Protein AF-A0A9D4G1C9-F1 (afdb_monomer_lite)

Organism: Dreissena polymorpha (NCBI:txid45954)

pLDDT: mean 77.85, std 17.64, range [32.09, 93.38]

Sequence (140 aa):
MSDLALCDTVRRCGVGEVCVVERTYAKYRSGCANSSICTTYPSSRHCAECCNNDYCNGRGCGDEGLVARNERGPLCYDCNHVRTIQQCTSIRPCNQHETCSIEEFEWLNLTHFKIGCVDTPCSAIGNGSSAIFATLQIVL

Secondary structure (DSSP, 8-state):
-----------PPPTTEEEEEEE-SS-EEEEEEEGGG---EE-SS-EEEEE-STTTTSSSTT---SPPTTTS--EEE-EEEESSGGG---EEEPPTTEEEEEEEEEETTEEEEEEEEEEPP-S-------------EE--

Structure (mmCIF, N/CA/C/O backbone):
data_AF-A0A9D4G1C9-F1
#
_entry.id   AF-A0A9D4G1C9-F1
#
loop_
_atom_site.group_PDB
_atom_site.id
_atom_site.type_symbol
_atom_site.label_atom_id
_atom_site.label_alt_id
_atom_site.label_comp_id
_atom_site.label_asym_id
_atom_site.label_enti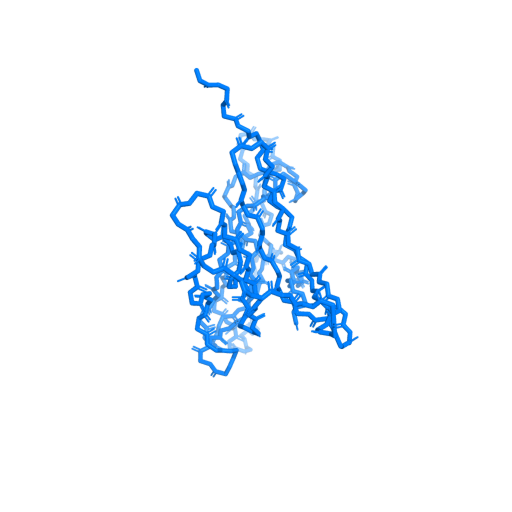ty_id
_atom_site.label_seq_id
_atom_site.pdbx_PDB_ins_code
_atom_site.Cartn_x
_atom_site.Cartn_y
_atom_site.Cartn_z
_atom_site.occupancy
_atom_site.B_iso_or_equiv
_atom_site.auth_seq_id
_atom_site.auth_comp_id
_atom_site.auth_asym_id
_atom_site.auth_atom_id
_atom_site.pdbx_PDB_model_num
ATOM 1 N N . MET A 1 1 ? -13.331 16.186 -17.120 1.00 32.09 1 MET A N 1
ATOM 2 C CA . MET A 1 1 ? -12.146 15.307 -17.142 1.00 32.09 1 MET A CA 1
ATOM 3 C C . MET A 1 1 ? -12.518 14.115 -16.294 1.00 32.09 1 MET A C 1
ATOM 5 O O . MET A 1 1 ? -12.785 14.295 -15.120 1.00 32.09 1 MET A O 1
ATOM 9 N N . SER A 1 2 ? -12.741 12.966 -16.920 1.00 34.97 2 SER A N 1
ATOM 10 C CA . SER A 1 2 ? -13.108 11.734 -16.227 1.00 34.97 2 SER A CA 1
ATOM 11 C C . SER A 1 2 ? -11.880 11.228 -15.482 1.00 34.97 2 SER A C 1
ATOM 13 O O . SER A 1 2 ? -10.950 10.737 -16.123 1.00 34.97 2 SER A O 1
ATOM 15 N N . ASP A 1 3 ? -11.865 11.409 -14.162 1.00 40.88 3 ASP A N 1
ATOM 16 C CA . ASP A 1 3 ? -10.922 10.737 -13.275 1.00 40.88 3 ASP A CA 1
ATOM 17 C C . ASP A 1 3 ? -11.017 9.239 -13.560 1.00 40.88 3 ASP A C 1
ATOM 19 O O . ASP A 1 3 ? -12.061 8.615 -13.355 1.00 40.88 3 ASP A O 1
ATOM 23 N N . LEU A 1 4 ? -9.948 8.670 -14.124 1.00 44.56 4 LEU A N 1
ATOM 24 C CA . LEU A 1 4 ? -9.805 7.224 -14.173 1.00 44.56 4 LEU A CA 1
ATOM 25 C C . LEU A 1 4 ? -9.857 6.764 -12.717 1.00 44.56 4 LEU A C 1
ATOM 27 O O . LEU A 1 4 ? -8.952 7.079 -11.948 1.00 44.56 4 LEU A O 1
ATOM 31 N N . ALA A 1 5 ? -10.917 6.051 -12.341 1.00 43.53 5 ALA A N 1
ATOM 32 C CA . ALA A 1 5 ? -10.961 5.347 -11.073 1.00 43.53 5 ALA A CA 1
ATOM 33 C C . ALA A 1 5 ? -9.796 4.348 -11.073 1.00 43.53 5 ALA A C 1
ATOM 35 O O . ALA A 1 5 ? -9.843 3.322 -11.755 1.00 43.53 5 ALA A O 1
ATOM 36 N N . LEU A 1 6 ? -8.710 4.701 -10.388 1.00 52.25 6 LEU A N 1
ATOM 37 C CA . LEU A 1 6 ? -7.579 3.816 -10.177 1.00 52.25 6 LEU A CA 1
ATOM 38 C C . LEU A 1 6 ? -8.056 2.712 -9.233 1.00 52.25 6 LEU A C 1
ATOM 40 O O . LEU A 1 6 ? -8.573 2.970 -8.147 1.00 52.25 6 LEU A O 1
ATOM 44 N N . CYS A 1 7 ? -7.967 1.465 -9.686 1.00 53.44 7 CYS A N 1
ATOM 45 C CA . CYS A 1 7 ? -8.199 0.323 -8.817 1.00 53.44 7 CYS A CA 1
ATOM 46 C C . CYS A 1 7 ? -6.988 0.186 -7.887 1.00 53.44 7 CYS A C 1
ATOM 48 O O . CYS A 1 7 ? -6.026 -0.507 -8.217 1.00 53.44 7 CYS A O 1
ATOM 50 N N . ASP A 1 8 ? -7.036 0.858 -6.739 1.00 63.12 8 ASP A N 1
ATOM 51 C CA . ASP A 1 8 ? -5.962 0.852 -5.745 1.00 63.12 8 ASP A CA 1
ATOM 52 C C . ASP A 1 8 ? -6.028 -0.426 -4.901 1.00 63.12 8 ASP A C 1
ATOM 54 O O . ASP A 1 8 ? -6.449 -0.442 -3.745 1.00 63.12 8 ASP A O 1
ATOM 58 N N . THR A 1 9 ? -5.656 -1.553 -5.508 1.00 70.12 9 THR A N 1
ATOM 59 C CA . THR A 1 9 ? -5.474 -2.809 -4.777 1.00 70.12 9 THR A CA 1
ATOM 60 C C . THR A 1 9 ? -4.006 -2.996 -4.439 1.00 70.12 9 THR A C 1
ATOM 62 O O . THR A 1 9 ? -3.166 -3.120 -5.332 1.00 70.12 9 THR A O 1
ATOM 65 N N . VAL A 1 10 ? -3.703 -3.083 -3.148 1.00 76.19 10 VAL A N 1
ATOM 66 C CA . VAL A 1 10 ? -2.367 -3.425 -2.658 1.00 76.19 10 VAL A CA 1
ATOM 67 C C . VAL A 1 10 ? -2.281 -4.939 -2.544 1.00 76.19 10 VAL A C 1
ATOM 69 O O . VAL A 1 10 ? -3.109 -5.574 -1.891 1.00 76.19 10 VAL A O 1
ATOM 72 N N . ARG A 1 11 ? -1.274 -5.535 -3.180 1.00 82.44 11 ARG A N 1
ATOM 73 C CA . ARG A 1 11 ? -1.002 -6.971 -3.080 1.00 82.44 11 ARG A CA 1
ATOM 74 C C . ARG A 1 11 ? 0.488 -7.232 -2.978 1.00 82.44 11 ARG A C 1
ATOM 76 O O . ARG A 1 11 ? 1.296 -6.440 -3.454 1.00 82.44 11 ARG A O 1
ATOM 83 N N . ARG A 1 12 ? 0.833 -8.398 -2.440 1.00 82.25 12 ARG A N 1
ATOM 84 C CA . ARG A 1 12 ? 2.197 -8.918 -2.484 1.00 82.25 12 ARG A CA 1
ATOM 85 C C . ARG A 1 12 ? 2.530 -9.417 -3.892 1.00 82.25 12 ARG A C 1
ATOM 87 O O . ARG A 1 12 ? 1.702 -10.064 -4.543 1.00 82.25 12 ARG A O 1
ATOM 94 N N . CYS A 1 13 ? 3.744 -9.131 -4.342 1.00 87.62 13 CYS A N 1
ATOM 95 C CA . CYS A 1 13 ? 4.303 -9.734 -5.544 1.00 87.62 13 CYS A CA 1
ATOM 96 C C . CYS A 1 13 ? 4.760 -11.169 -5.251 1.00 87.62 13 CYS A C 1
ATOM 98 O O . CYS A 1 13 ? 5.243 -11.469 -4.158 1.00 87.62 13 CYS A O 1
ATOM 100 N N . GLY A 1 14 ? 4.545 -12.076 -6.204 1.00 88.25 14 GLY A N 1
ATOM 101 C CA . GLY A 1 14 ? 4.984 -13.464 -6.091 1.00 88.25 14 GLY A CA 1
ATOM 102 C C . GLY A 1 14 ? 6.508 -13.606 -6.116 1.00 88.25 14 GLY A C 1
ATOM 103 O O . GLY A 1 14 ? 7.245 -12.663 -6.399 1.00 88.25 14 GLY A O 1
ATOM 104 N N . VAL A 1 15 ? 7.000 -14.818 -5.853 1.00 88.50 15 VAL A N 1
ATOM 105 C CA . VAL A 1 15 ? 8.435 -15.120 -5.972 1.00 88.50 15 VAL A CA 1
ATOM 106 C C . VAL A 1 15 ? 8.895 -14.869 -7.411 1.00 88.50 15 VAL A C 1
ATOM 108 O O . VAL A 1 15 ? 8.311 -15.399 -8.354 1.00 88.50 15 VAL A O 1
ATOM 111 N N . GLY A 1 16 ? 9.946 -14.062 -7.577 1.00 88.12 16 GLY A N 1
ATOM 112 C CA . GLY A 1 16 ? 10.458 -13.660 -8.892 1.00 88.12 16 GLY A CA 1
ATOM 113 C C . GLY A 1 16 ? 9.646 -12.557 -9.585 1.00 88.12 16 GLY A C 1
ATOM 114 O O . GLY A 1 16 ? 9.974 -12.184 -10.713 1.00 88.12 16 GLY A O 1
ATOM 115 N N . GLU A 1 17 ? 8.606 -12.024 -8.939 1.00 92.56 17 GLU A N 1
ATOM 116 C CA . GLU A 1 17 ? 7.898 -10.829 -9.394 1.00 92.56 17 GLU A CA 1
ATOM 117 C C . GLU A 1 17 ? 8.441 -9.558 -8.728 1.00 92.56 17 GLU A C 1
ATOM 119 O O . GLU A 1 17 ? 8.935 -9.583 -7.604 1.00 92.56 17 GLU A O 1
ATOM 124 N N . VAL A 1 18 ? 8.295 -8.436 -9.430 1.00 91.50 18 VAL A N 1
ATOM 125 C CA . VAL A 1 18 ? 8.643 -7.084 -8.976 1.00 91.50 18 VAL A CA 1
ATOM 126 C C . VAL A 1 18 ? 7.464 -6.141 -9.188 1.00 91.50 18 VAL A C 1
ATOM 128 O O . VAL A 1 18 ? 6.583 -6.420 -10.012 1.00 91.50 18 VAL A O 1
ATOM 131 N N . CYS A 1 19 ? 7.447 -5.023 -8.462 1.00 91.06 19 CYS A N 1
ATOM 132 C CA . CYS A 1 19 ? 6.480 -3.957 -8.686 1.00 91.06 19 CYS A CA 1
ATOM 133 C C . CYS A 1 19 ? 6.700 -3.376 -10.083 1.00 91.06 19 CYS A C 1
ATOM 135 O O . CYS A 1 19 ? 7.836 -3.106 -10.468 1.00 91.06 19 CYS A O 1
ATOM 137 N N . VAL A 1 20 ? 5.618 -3.178 -10.834 1.00 91.44 20 VAL A N 1
ATOM 138 C CA . VAL A 1 20 ? 5.655 -2.567 -12.165 1.00 91.44 20 VAL A CA 1
ATOM 139 C C . VAL A 1 20 ? 4.693 -1.402 -12.254 1.00 91.44 20 VAL A C 1
ATOM 141 O O . VAL A 1 20 ? 3.608 -1.438 -11.663 1.00 91.44 20 VAL A O 1
ATOM 144 N N . VAL A 1 21 ? 5.076 -0.401 -13.034 1.00 89.69 21 VAL A N 1
ATOM 145 C CA . VAL A 1 21 ? 4.206 0.690 -13.453 1.00 89.69 21 VAL A CA 1
ATOM 146 C C . VAL A 1 21 ? 4.425 0.991 -14.928 1.00 89.69 21 VAL A C 1
ATOM 148 O O . VAL A 1 21 ? 5.551 1.064 -15.404 1.00 89.69 21 VAL A O 1
ATOM 151 N N . GLU A 1 22 ? 3.331 1.144 -15.662 1.00 88.38 22 GLU A N 1
ATOM 152 C CA . GLU A 1 22 ? 3.308 1.527 -17.066 1.00 88.38 22 GLU A CA 1
ATOM 153 C C . GLU A 1 22 ? 2.238 2.604 -17.247 1.00 88.38 22 GLU A C 1
ATOM 155 O O . GLU A 1 22 ? 1.048 2.370 -17.024 1.00 88.38 22 GLU A O 1
ATOM 160 N N . ARG A 1 23 ? 2.653 3.795 -17.669 1.00 84.38 23 ARG A N 1
ATOM 161 C CA . ARG A 1 23 ? 1.766 4.909 -17.987 1.00 84.38 23 ARG A CA 1
ATOM 162 C C . ARG A 1 23 ? 1.997 5.355 -19.418 1.00 84.38 23 ARG A C 1
ATOM 164 O O . ARG A 1 23 ? 3.113 5.661 -19.823 1.00 84.38 23 ARG A O 1
ATOM 171 N N . THR A 1 24 ? 0.910 5.460 -20.160 1.00 82.50 24 THR A N 1
ATOM 172 C CA . THR A 1 24 ? 0.829 6.082 -21.482 1.00 82.50 24 THR A CA 1
ATOM 173 C C . THR A 1 24 ? -0.357 7.049 -21.491 1.00 82.50 24 THR A C 1
ATOM 175 O O . THR A 1 24 ? -1.109 7.128 -20.519 1.00 82.50 24 THR A O 1
ATOM 178 N N . TYR A 1 25 ? -0.585 7.754 -22.598 1.00 78.25 25 TYR A N 1
ATOM 179 C CA . TYR A 1 25 ? -1.761 8.619 -22.746 1.00 78.25 25 TYR A CA 1
ATOM 180 C C . TYR A 1 25 ? -3.111 7.906 -22.644 1.00 78.25 25 TYR A C 1
ATOM 182 O O . TYR A 1 25 ? -4.101 8.542 -22.303 1.00 78.25 25 TYR A O 1
ATOM 190 N N . ALA A 1 26 ? -3.159 6.612 -22.962 1.00 79.50 26 ALA A N 1
ATOM 191 C CA . ALA A 1 26 ? -4.402 5.848 -23.039 1.00 79.50 26 ALA A CA 1
ATOM 192 C C . ALA A 1 26 ? -4.501 4.740 -21.980 1.00 79.50 26 ALA A C 1
ATOM 194 O O . ALA A 1 26 ? -5.536 4.089 -21.869 1.00 79.50 26 ALA A O 1
ATOM 195 N N . LYS A 1 27 ? -3.423 4.484 -21.230 1.00 79.31 27 LYS A N 1
ATOM 196 C CA . LYS A 1 27 ? -3.308 3.307 -20.366 1.00 79.31 27 LYS A CA 1
ATOM 197 C C . LYS A 1 27 ? -2.474 3.620 -19.135 1.00 79.31 27 LYS A C 1
ATOM 199 O O . LYS A 1 27 ? -1.369 4.142 -19.261 1.00 79.31 27 LYS A O 1
ATOM 204 N N . TYR A 1 28 ? -2.986 3.225 -17.978 1.00 83.25 28 TYR A N 1
ATOM 205 C CA . TYR A 1 28 ? -2.232 3.114 -16.739 1.00 83.25 28 TYR A CA 1
ATOM 206 C C . TYR A 1 28 ? -2.305 1.665 -16.261 1.00 83.25 28 TYR A C 1
ATOM 208 O O . TYR A 1 28 ? -3.380 1.064 -16.260 1.00 83.25 28 TYR A O 1
ATOM 216 N N . ARG A 1 29 ? -1.166 1.095 -15.885 1.00 85.25 29 ARG A N 1
ATOM 217 C CA . ARG A 1 29 ? -1.063 -0.242 -15.309 1.00 85.25 29 ARG A CA 1
ATOM 218 C C . ARG A 1 29 ? -0.077 -0.181 -14.155 1.00 85.25 29 ARG A C 1
ATOM 220 O O . ARG A 1 29 ? 1.077 0.160 -14.373 1.00 85.25 29 ARG A O 1
ATOM 227 N N . SER A 1 30 ? -0.512 -0.569 -12.966 1.00 87.69 30 SER A N 1
ATOM 228 C CA . SER A 1 30 ? 0.361 -0.881 -11.835 1.00 87.69 30 SER A CA 1
ATOM 229 C C . SER A 1 30 ? 0.072 -2.301 -11.340 1.00 87.69 30 SER A C 1
ATOM 231 O O . SER A 1 30 ? -0.960 -2.892 -11.668 1.00 87.69 30 SER A O 1
ATOM 233 N N . GLY A 1 31 ? 1.010 -2.895 -10.610 1.00 89.31 31 GLY A N 1
ATOM 234 C CA . GLY A 1 31 ? 0.863 -4.231 -10.034 1.00 89.31 31 GLY A CA 1
ATOM 235 C C . GLY A 1 31 ? 2.197 -4.954 -9.936 1.00 89.31 31 GLY A C 1
ATOM 236 O O . GLY A 1 31 ? 3.232 -4.316 -9.783 1.00 89.31 31 GLY A O 1
ATOM 237 N N . CYS A 1 32 ? 2.174 -6.279 -10.063 1.00 90.69 32 CYS A N 1
ATOM 238 C CA . CYS A 1 32 ? 3.384 -7.094 -10.110 1.00 90.69 32 CYS A CA 1
ATOM 239 C C . CYS A 1 32 ? 3.519 -7.799 -11.456 1.00 90.69 32 CYS A C 1
ATOM 241 O O . CYS A 1 32 ? 2.513 -8.185 -12.063 1.00 90.69 32 CYS A O 1
ATOM 243 N N . ALA A 1 33 ? 4.757 -7.979 -11.899 1.00 90.62 33 ALA A N 1
ATOM 244 C CA . ALA A 1 33 ? 5.095 -8.806 -13.050 1.00 90.62 33 ALA A CA 1
ATOM 245 C C . ALA A 1 33 ? 6.427 -9.518 -12.815 1.00 90.62 33 ALA A C 1
ATOM 247 O O . ALA A 1 33 ? 7.231 -9.089 -11.990 1.00 90.62 33 ALA A O 1
ATOM 248 N N . ASN A 1 34 ? 6.672 -10.593 -13.560 1.00 91.56 34 ASN A N 1
ATOM 249 C CA . ASN A 1 34 ? 7.942 -11.304 -13.501 1.00 91.56 34 ASN A CA 1
ATOM 250 C C . ASN A 1 34 ? 9.108 -10.369 -13.872 1.00 91.56 34 ASN A C 1
ATOM 252 O O . ASN A 1 34 ? 9.044 -9.670 -14.888 1.00 91.56 34 ASN A O 1
ATOM 256 N N . SER A 1 35 ? 10.178 -10.391 -13.075 1.00 85.25 35 SER A N 1
ATOM 257 C CA . SER A 1 35 ? 11.350 -9.530 -13.271 1.00 85.25 35 SER A CA 1
ATOM 258 C C . SER A 1 35 ? 12.019 -9.716 -14.636 1.00 85.25 35 SER A C 1
ATOM 260 O O . SER A 1 35 ? 12.544 -8.754 -15.188 1.00 85.25 35 SER A O 1
ATOM 262 N N . SER A 1 36 ? 11.940 -10.914 -15.225 1.00 84.81 36 SER A N 1
ATOM 263 C CA . SER A 1 36 ? 12.523 -11.218 -16.543 1.00 84.81 36 SER A CA 1
ATOM 264 C C . SER A 1 36 ? 11.821 -10.533 -17.721 1.00 84.81 36 SER A C 1
ATOM 266 O O . SER A 1 36 ? 12.412 -10.400 -18.789 1.00 84.81 36 SER A O 1
ATOM 268 N N . ILE A 1 37 ? 10.572 -10.095 -17.536 1.00 82.06 37 ILE A N 1
ATOM 269 C CA . ILE A 1 37 ? 9.754 -9.430 -18.567 1.00 82.06 37 ILE A CA 1
ATOM 270 C C . ILE A 1 37 ? 9.744 -7.909 -18.335 1.00 82.06 37 ILE A C 1
ATOM 272 O O . ILE A 1 37 ? 9.159 -7.148 -19.104 1.00 82.06 37 ILE A O 1
ATOM 276 N N . CYS A 1 38 ? 10.389 -7.444 -17.263 1.00 75.62 38 CYS A N 1
ATOM 277 C CA . CYS A 1 38 ? 10.450 -6.035 -16.944 1.00 75.62 38 CYS A CA 1
ATOM 278 C C . CYS A 1 38 ? 11.274 -5.267 -17.981 1.00 75.62 38 CYS A C 1
ATOM 280 O O . CYS A 1 38 ? 12.441 -5.570 -18.224 1.00 75.62 38 CYS A O 1
ATOM 282 N N . THR A 1 39 ? 10.684 -4.207 -18.521 1.00 74.06 39 THR A N 1
ATOM 283 C CA . THR A 1 39 ? 11.393 -3.244 -19.354 1.00 74.06 39 THR A CA 1
ATOM 284 C C . THR A 1 39 ? 11.223 -1.842 -18.792 1.00 74.06 39 THR A C 1
ATOM 286 O O . THR A 1 39 ? 10.094 -1.365 -18.663 1.00 74.06 39 THR A O 1
ATOM 289 N N . THR A 1 40 ? 12.338 -1.177 -18.500 1.00 73.69 40 THR A N 1
ATOM 290 C CA . THR A 1 40 ? 12.344 0.202 -18.007 1.00 73.69 40 THR A CA 1
ATOM 291 C C . THR A 1 40 ? 12.594 1.163 -19.163 1.00 73.69 40 THR A C 1
ATOM 293 O O . THR A 1 40 ? 13.659 1.129 -19.779 1.00 73.69 40 THR A O 1
ATOM 296 N N . TYR A 1 41 ? 11.633 2.041 -19.446 1.00 77.00 41 TYR A N 1
ATOM 297 C CA . TYR A 1 41 ? 11.777 3.110 -20.433 1.00 77.00 41 TYR A CA 1
ATOM 298 C C . TYR A 1 41 ? 11.207 4.417 -19.870 1.00 77.00 41 TYR A C 1
ATOM 300 O O . TYR A 1 41 ? 9.985 4.555 -19.754 1.00 77.00 41 TYR A O 1
ATOM 308 N N . PRO A 1 42 ? 12.060 5.399 -19.537 1.00 66.12 42 PRO A N 1
ATOM 309 C CA . PRO A 1 42 ? 11.605 6.717 -19.133 1.00 66.12 42 PRO A CA 1
ATOM 310 C C . PRO A 1 42 ? 11.440 7.620 -20.363 1.00 66.12 42 PRO A C 1
ATOM 312 O O . PRO A 1 42 ? 12.402 7.953 -21.052 1.00 66.12 42 PRO A O 1
ATOM 315 N N . SER A 1 43 ? 10.216 8.065 -20.636 1.00 70.62 43 SER A N 1
ATOM 316 C CA . SER A 1 43 ? 9.965 9.212 -21.513 1.00 70.62 43 SER A CA 1
ATOM 317 C C . SER A 1 43 ? 8.907 10.127 -20.897 1.00 70.62 43 SER A C 1
ATOM 319 O O . SER A 1 43 ? 8.098 9.707 -20.071 1.00 70.62 43 SER A O 1
ATOM 321 N N . SER A 1 44 ? 8.868 11.387 -21.329 1.00 66.31 44 SER A N 1
ATOM 322 C CA . SER A 1 44 ? 7.894 12.379 -20.844 1.00 66.31 44 SER A CA 1
ATOM 323 C C . SER A 1 44 ? 6.433 12.047 -21.184 1.00 66.31 44 SER A C 1
ATOM 325 O O . SER A 1 44 ? 5.517 12.662 -20.641 1.00 66.31 44 SER A O 1
ATOM 327 N N . ARG A 1 45 ? 6.208 11.093 -22.096 1.00 72.50 45 ARG A N 1
ATOM 328 C CA . ARG A 1 45 ? 4.893 10.709 -22.638 1.00 72.50 45 ARG A CA 1
ATOM 329 C C . ARG A 1 45 ? 4.488 9.270 -22.302 1.00 72.50 45 ARG A C 1
ATOM 331 O O . ARG A 1 45 ? 3.301 8.957 -22.222 1.00 72.50 45 ARG A O 1
ATOM 338 N N . HIS A 1 46 ? 5.484 8.414 -22.114 1.00 83.44 46 HIS A N 1
ATOM 339 C CA . HIS A 1 46 ? 5.364 7.001 -21.784 1.00 83.44 46 HIS A CA 1
ATOM 340 C C . HIS A 1 46 ? 6.381 6.677 -20.703 1.00 83.44 46 HIS A C 1
ATOM 342 O O . HIS A 1 46 ? 7.571 6.920 -20.903 1.00 83.44 46 HIS A O 1
ATOM 348 N N . CYS A 1 47 ? 5.936 6.117 -19.592 1.00 86.00 47 CYS A N 1
ATOM 349 C CA . CYS A 1 47 ? 6.847 5.623 -18.580 1.00 86.00 47 CYS A CA 1
ATOM 350 C C . CYS A 1 47 ? 6.539 4.154 -18.320 1.00 86.00 47 CYS A C 1
ATOM 352 O O . CYS A 1 47 ? 5.376 3.772 -18.203 1.00 86.00 47 CYS A O 1
ATOM 354 N N . ALA A 1 48 ? 7.582 3.338 -18.305 1.00 89.12 48 ALA A N 1
ATOM 355 C CA . ALA A 1 48 ? 7.541 1.961 -17.855 1.00 89.12 48 ALA A CA 1
ATOM 356 C C . ALA A 1 48 ? 8.708 1.775 -16.892 1.00 89.12 48 ALA A C 1
ATOM 358 O O . ALA A 1 48 ? 9.836 2.141 -17.227 1.00 89.12 48 ALA A O 1
ATOM 359 N N . GLU A 1 49 ? 8.438 1.255 -15.704 1.00 90.19 49 GLU A N 1
ATOM 360 C CA . GLU A 1 49 ? 9.439 1.056 -14.664 1.00 90.19 49 GLU A CA 1
ATOM 361 C C . GLU A 1 49 ? 9.106 -0.182 -13.845 1.00 90.19 49 GLU A C 1
ATOM 363 O O . GLU A 1 49 ? 7.933 -0.520 -13.647 1.00 90.19 49 GLU A O 1
ATOM 368 N N . CYS A 1 50 ? 10.156 -0.832 -13.349 1.00 89.94 50 CYS A N 1
ATOM 369 C CA . CYS A 1 50 ? 10.026 -1.789 -12.272 1.00 89.94 50 CYS A CA 1
ATOM 370 C C . CYS A 1 50 ? 10.955 -1.446 -11.127 1.00 89.94 50 CYS A C 1
ATOM 372 O O . CYS A 1 50 ? 12.060 -0.937 -11.319 1.00 89.94 50 CYS A O 1
ATOM 374 N N . CYS A 1 51 ? 10.501 -1.791 -9.938 1.00 88.94 51 CYS A N 1
ATOM 375 C CA . CYS A 1 51 ? 11.149 -1.424 -8.701 1.00 88.94 51 CYS A CA 1
ATOM 376 C C . CYS A 1 51 ? 10.917 -2.531 -7.662 1.00 88.94 51 CYS A C 1
ATOM 378 O O . CYS A 1 51 ? 10.003 -3.352 -7.784 1.00 88.94 51 CYS A O 1
ATOM 380 N N . ASN A 1 52 ? 11.803 -2.594 -6.669 1.00 88.31 52 ASN A N 1
ATOM 381 C CA . ASN A 1 52 ? 11.841 -3.687 -5.690 1.00 88.31 52 ASN A CA 1
ATOM 382 C C . ASN A 1 52 ? 11.394 -3.259 -4.289 1.00 88.31 52 ASN A C 1
ATOM 384 O O . ASN A 1 52 ? 11.247 -4.109 -3.416 1.00 88.31 52 ASN A O 1
ATOM 388 N N . ASN A 1 53 ? 11.194 -1.960 -4.067 1.00 87.44 53 ASN A N 1
ATOM 389 C CA . ASN A 1 53 ? 10.735 -1.458 -2.781 1.00 87.44 53 ASN A CA 1
ATOM 390 C C . ASN A 1 53 ? 9.231 -1.692 -2.621 1.00 87.44 53 ASN A C 1
ATOM 392 O O . ASN A 1 53 ? 8.471 -1.771 -3.590 1.00 87.44 53 ASN A O 1
ATOM 396 N N . ASP A 1 54 ? 8.778 -1.766 -1.375 1.00 87.06 54 ASP A N 1
ATOM 397 C CA . ASP A 1 54 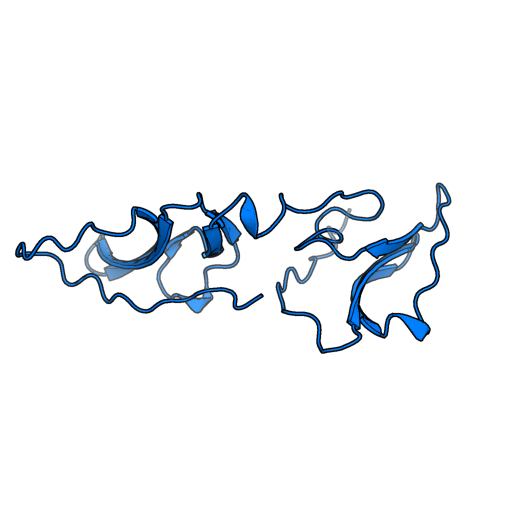? 7.352 -1.884 -1.109 1.00 87.06 54 ASP A CA 1
ATOM 398 C C . ASP A 1 54 ? 6.628 -0.628 -1.604 1.00 87.06 54 ASP A C 1
ATOM 400 O O . ASP A 1 54 ? 7.004 0.496 -1.269 1.00 87.06 54 ASP A O 1
ATOM 404 N N . TYR A 1 55 ? 5.571 -0.828 -2.395 1.00 86.88 55 TYR A N 1
ATOM 405 C CA . TYR A 1 55 ? 4.699 0.241 -2.894 1.00 86.88 55 TYR A CA 1
ATOM 406 C C . TYR A 1 55 ? 5.385 1.295 -3.795 1.00 86.88 55 TYR A C 1
ATOM 408 O O . TYR A 1 55 ? 4.849 2.379 -4.002 1.00 86.88 55 TYR A O 1
ATOM 416 N N . CYS A 1 56 ? 6.540 0.981 -4.389 1.00 89.00 56 CYS A N 1
ATOM 417 C CA . CYS A 1 56 ? 7.284 1.871 -5.302 1.00 89.00 56 CYS A CA 1
ATOM 418 C C . CYS A 1 56 ? 6.634 2.105 -6.674 1.00 89.00 56 CYS A C 1
ATOM 420 O O . CYS A 1 56 ? 7.178 2.789 -7.527 1.00 89.00 56 CYS A O 1
ATOM 422 N N . ASN A 1 57 ? 5.459 1.532 -6.917 1.00 89.12 57 ASN A N 1
ATOM 423 C CA . ASN A 1 57 ? 4.624 1.820 -8.079 1.00 89.12 57 ASN A CA 1
ATOM 424 C C . ASN A 1 57 ? 3.311 2.523 -7.695 1.00 89.12 57 ASN A C 1
ATOM 426 O O . ASN A 1 57 ? 2.391 2.591 -8.515 1.00 89.12 57 ASN A O 1
ATOM 430 N N . GLY A 1 58 ? 3.207 3.014 -6.453 1.00 84.31 58 GLY A N 1
ATOM 431 C CA . GLY A 1 58 ? 1.997 3.621 -5.903 1.00 84.31 58 GLY A CA 1
ATOM 432 C C . GLY A 1 58 ? 1.674 4.993 -6.498 1.00 84.31 58 GLY A C 1
ATOM 433 O O . GLY A 1 58 ? 0.502 5.314 -6.678 1.00 84.31 58 GLY A O 1
ATOM 434 N N . ARG A 1 59 ? 2.691 5.797 -6.846 1.00 84.00 59 ARG A N 1
ATOM 435 C CA . ARG A 1 59 ? 2.511 7.164 -7.385 1.00 84.00 59 ARG A CA 1
ATOM 436 C C . ARG A 1 59 ? 2.947 7.342 -8.838 1.00 84.00 59 ARG A C 1
ATOM 438 O O . ARG A 1 59 ? 3.026 8.470 -9.324 1.00 84.00 59 ARG A O 1
ATOM 445 N N . GLY A 1 60 ? 3.175 6.249 -9.559 1.00 85.19 60 GLY A N 1
ATOM 446 C CA . GLY A 1 60 ? 3.686 6.293 -10.927 1.00 85.19 60 GLY A CA 1
ATOM 447 C C . GLY A 1 60 ? 5.165 5.922 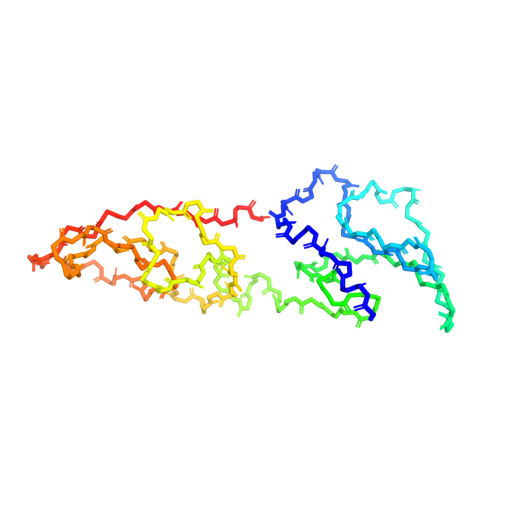-11.011 1.00 85.19 60 GLY A C 1
ATOM 448 O O . GLY A 1 60 ? 5.731 5.369 -10.077 1.00 85.19 60 GLY A O 1
ATOM 449 N N . CYS A 1 61 ? 5.785 6.222 -12.152 1.00 86.88 61 CYS A N 1
ATOM 450 C CA . CYS A 1 61 ? 7.224 6.034 -12.342 1.00 86.88 61 CYS A CA 1
ATOM 451 C C . CYS A 1 61 ? 8.032 7.054 -11.522 1.00 86.88 61 CYS A C 1
ATOM 453 O O . CYS A 1 61 ? 7.600 8.200 -11.367 1.00 86.88 61 CYS A O 1
ATOM 455 N N . GLY A 1 62 ? 9.212 6.650 -11.055 1.00 84.94 62 GLY A N 1
ATOM 456 C CA . GLY A 1 62 ? 10.101 7.429 -10.196 1.00 84.94 62 GLY A CA 1
ATOM 457 C C . GLY A 1 62 ? 9.670 7.487 -8.729 1.00 84.94 62 GLY A C 1
ATOM 458 O O . GLY A 1 62 ? 10.223 8.287 -7.978 1.00 84.94 62 GLY A O 1
ATOM 459 N N . ASP A 1 63 ? 8.679 6.694 -8.313 1.00 87.06 63 ASP A N 1
ATOM 460 C CA . ASP A 1 63 ? 8.295 6.599 -6.907 1.00 87.06 63 ASP A CA 1
ATOM 461 C C . ASP A 1 63 ? 9.277 5.685 -6.165 1.00 87.06 63 ASP A C 1
ATOM 463 O O . ASP A 1 63 ? 9.433 4.507 -6.476 1.00 87.06 63 ASP A O 1
ATOM 467 N N . GLU A 1 64 ? 9.947 6.226 -5.151 1.00 86.25 64 GLU A N 1
ATOM 468 C CA . GLU A 1 64 ? 10.899 5.464 -4.331 1.00 86.25 64 GLU A CA 1
ATOM 469 C C . GLU A 1 64 ? 10.199 4.395 -3.472 1.00 86.25 64 GLU A C 1
ATOM 471 O O . GLU A 1 64 ? 10.838 3.458 -2.979 1.00 86.25 64 GLU A O 1
ATOM 476 N N . GLY A 1 65 ? 8.873 4.509 -3.338 1.00 86.75 65 GLY A N 1
ATOM 477 C CA . GLY A 1 65 ? 8.049 3.651 -2.507 1.00 86.75 65 GLY A CA 1
ATOM 478 C C . GLY A 1 65 ? 8.160 4.006 -1.035 1.00 86.75 65 GLY A C 1
ATOM 479 O O . GLY A 1 65 ? 8.406 5.150 -0.648 1.00 86.75 65 GLY A O 1
ATOM 480 N N . LEU A 1 66 ? 7.910 3.010 -0.199 1.00 87.94 66 LEU A N 1
ATOM 481 C CA . LEU A 1 66 ? 8.003 3.139 1.246 1.00 87.94 66 LEU A CA 1
ATOM 482 C C . LEU A 1 66 ? 9.435 2.898 1.711 1.00 87.94 66 LEU A C 1
ATOM 484 O O . LEU A 1 66 ? 10.202 2.178 1.071 1.00 87.94 66 LEU A O 1
ATOM 488 N N . VAL A 1 67 ? 9.751 3.435 2.890 1.00 88.12 67 VAL A N 1
ATOM 489 C CA . VAL A 1 67 ? 10.992 3.098 3.595 1.00 88.12 67 VAL A CA 1
ATOM 490 C C . VAL A 1 67 ? 11.124 1.583 3.762 1.00 88.12 67 VAL A C 1
ATOM 492 O O . VAL A 1 67 ? 10.125 0.847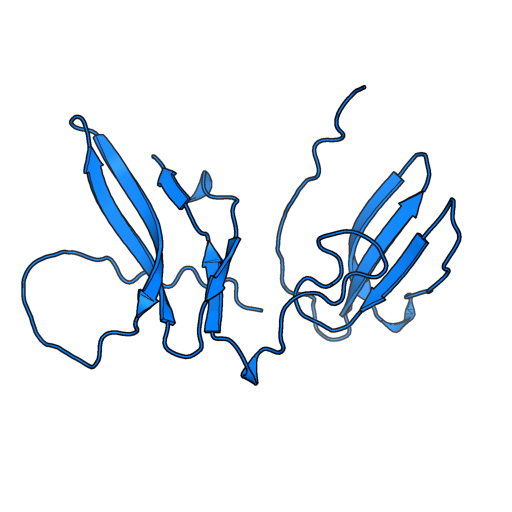 3.842 1.00 88.12 67 VAL A O 1
ATOM 495 N N . ALA A 1 68 ? 12.372 1.123 3.798 1.00 82.94 68 ALA A N 1
ATOM 496 C CA . ALA A 1 68 ? 12.700 -0.292 3.819 1.00 82.94 68 ALA A CA 1
ATOM 497 C C . ALA A 1 68 ? 12.035 -1.005 5.007 1.00 82.94 68 ALA A C 1
ATOM 499 O O . ALA A 1 68 ? 11.853 -0.437 6.082 1.00 82.94 68 ALA A O 1
ATOM 500 N N . ARG A 1 69 ? 11.660 -2.278 4.829 1.00 77.81 69 ARG A N 1
ATOM 501 C CA . ARG A 1 69 ? 10.887 -3.043 5.826 1.00 77.81 69 ARG A CA 1
ATOM 502 C C . ARG A 1 69 ? 11.577 -3.157 7.192 1.00 77.81 69 ARG A C 1
ATOM 504 O O . ARG A 1 69 ? 10.901 -3.318 8.195 1.00 77.81 69 ARG A O 1
ATOM 511 N N . ASN A 1 70 ? 12.903 -3.079 7.241 1.00 84.12 70 ASN A N 1
ATOM 512 C CA . ASN A 1 70 ? 13.687 -3.053 8.480 1.00 84.12 70 ASN A CA 1
ATOM 513 C C . ASN A 1 70 ? 13.628 -1.699 9.214 1.00 84.12 70 ASN A C 1
ATOM 515 O O . ASN A 1 70 ? 13.992 -1.627 10.383 1.00 84.12 70 ASN A O 1
ATOM 519 N N . GLU A 1 71 ? 13.168 -0.636 8.559 1.00 88.00 71 GLU A N 1
ATOM 520 C CA . GLU A 1 71 ? 13.089 0.733 9.089 1.00 88.00 71 GLU A CA 1
ATOM 521 C C . GLU A 1 71 ? 11.654 1.142 9.460 1.00 88.00 71 GLU A C 1
ATOM 523 O O . GLU A 1 71 ? 11.427 2.238 9.967 1.00 88.00 71 GLU A O 1
ATOM 528 N N . ARG A 1 72 ? 10.674 0.252 9.257 1.00 88.44 72 ARG A N 1
ATOM 529 C CA . ARG A 1 72 ? 9.261 0.483 9.585 1.00 88.44 72 ARG A CA 1
ATOM 530 C C . ARG A 1 72 ? 8.565 -0.769 10.110 1.00 88.44 72 ARG A C 1
ATOM 532 O O . ARG A 1 72 ? 9.075 -1.878 10.004 1.00 88.44 72 ARG A O 1
ATOM 539 N N . GLY A 1 73 ? 7.369 -0.580 10.650 1.00 87.31 73 GLY A N 1
ATOM 540 C CA . GLY A 1 73 ? 6.436 -1.651 10.981 1.00 87.31 73 GLY A CA 1
ATOM 541 C C . GLY A 1 73 ? 5.658 -2.164 9.760 1.00 87.31 73 GLY A C 1
ATOM 542 O O . GLY A 1 73 ? 5.995 -1.853 8.608 1.00 87.31 73 GLY A O 1
ATOM 543 N N . PRO A 1 74 ? 4.601 -2.966 9.982 1.00 85.88 74 PRO A N 1
ATOM 544 C CA . PRO A 1 74 ? 3.765 -3.496 8.909 1.00 85.88 74 PRO A CA 1
ATOM 545 C C . PRO A 1 74 ? 3.034 -2.388 8.134 1.00 85.88 74 PRO A C 1
ATOM 547 O O . PRO A 1 74 ? 2.929 -1.247 8.582 1.00 85.88 74 PRO A O 1
ATOM 550 N N . LEU A 1 75 ? 2.517 -2.739 6.953 1.00 86.12 75 LEU A N 1
ATOM 551 C CA . LEU A 1 75 ? 1.485 -1.939 6.299 1.00 86.12 75 LEU A CA 1
ATOM 552 C C . LEU A 1 75 ? 0.120 -2.350 6.847 1.00 86.12 75 LEU A C 1
ATOM 554 O O . LEU A 1 75 ? -0.225 -3.536 6.811 1.00 86.12 75 LEU A O 1
ATOM 558 N N . CYS A 1 76 ? -0.652 -1.368 7.300 1.00 86.94 76 CYS A N 1
ATOM 559 C CA . CYS A 1 76 ? -2.003 -1.577 7.802 1.00 86.94 76 CYS A CA 1
ATOM 560 C C . CYS A 1 76 ? -2.996 -0.736 7.020 1.00 86.94 76 CYS A C 1
ATOM 562 O O . CYS A 1 76 ? -2.675 0.349 6.536 1.00 86.94 76 CYS A O 1
ATOM 564 N N . TYR A 1 77 ? -4.222 -1.234 6.956 1.00 87.69 77 TYR A N 1
ATOM 565 C CA . TYR A 1 77 ? -5.370 -0.400 6.654 1.00 87.69 77 TYR A CA 1
ATOM 566 C C . TYR A 1 77 ? -5.488 0.728 7.693 1.00 87.69 77 TYR A C 1
ATOM 568 O O . TYR A 1 77 ? -5.231 0.491 8.872 1.00 87.69 77 TYR A O 1
ATOM 576 N N . ASP A 1 78 ? -5.846 1.937 7.260 1.00 90.19 78 ASP A N 1
ATOM 577 C CA . ASP A 1 78 ? -6.015 3.115 8.121 1.00 90.19 78 ASP A CA 1
ATOM 578 C C . ASP A 1 78 ? -7.348 3.800 7.835 1.00 90.19 78 ASP A C 1
ATOM 580 O O . ASP A 1 78 ? -7.467 4.624 6.923 1.00 90.19 78 ASP A O 1
ATOM 584 N N . CYS A 1 79 ? -8.367 3.427 8.603 1.00 91.06 79 CYS A N 1
ATOM 585 C CA . CYS A 1 79 ? -9.705 3.977 8.471 1.00 91.06 79 CYS A CA 1
ATOM 586 C C . CYS A 1 79 ? -10.354 4.195 9.829 1.00 91.06 79 CYS A C 1
ATOM 588 O O . CYS A 1 79 ? -10.250 3.377 10.741 1.00 91.06 79 CYS A O 1
ATOM 590 N N . ASN A 1 80 ? -11.124 5.275 9.916 1.00 91.50 80 ASN A N 1
ATOM 591 C CA . ASN A 1 80 ? -11.943 5.597 11.072 1.00 91.50 80 ASN A CA 1
ATOM 592 C C . ASN A 1 80 ? -13.421 5.539 10.677 1.00 91.50 80 ASN A C 1
ATOM 594 O O . ASN A 1 80 ? -13.788 5.969 9.584 1.00 91.50 80 ASN A O 1
ATOM 598 N N . HIS A 1 81 ? -14.268 5.045 11.582 1.00 90.88 81 HIS A N 1
ATOM 599 C CA . HIS A 1 81 ? -15.729 5.067 11.446 1.00 90.88 81 HIS A CA 1
ATOM 600 C C . HIS A 1 81 ? -16.278 4.293 10.228 1.00 90.88 81 HIS A C 1
ATOM 602 O O . HIS A 1 81 ? -17.311 4.677 9.675 1.00 90.88 81 HIS A O 1
ATOM 608 N N . VAL A 1 82 ? -15.664 3.174 9.830 1.00 91.31 82 VAL A N 1
ATOM 609 C CA . VAL A 1 82 ? -16.218 2.324 8.754 1.00 91.31 82 VAL A CA 1
ATOM 610 C C . VAL A 1 82 ? -17.278 1.370 9.304 1.00 91.31 82 VAL A C 1
ATOM 612 O O . VAL A 1 82 ? -17.163 0.910 10.433 1.00 91.31 82 VAL A O 1
ATOM 615 N N . ARG A 1 83 ? -18.319 1.053 8.525 1.00 90.81 83 ARG A N 1
ATOM 616 C CA . ARG A 1 83 ? -19.384 0.129 8.971 1.00 90.81 83 ARG A CA 1
ATOM 617 C C . ARG A 1 83 ? -19.027 -1.335 8.757 1.00 90.81 83 ARG A C 1
ATOM 619 O O . ARG A 1 83 ? -19.589 -2.213 9.396 1.00 90.81 83 ARG A O 1
ATOM 626 N N . THR A 1 84 ? -18.111 -1.600 7.835 1.00 87.31 84 THR A N 1
ATOM 627 C CA . THR A 1 84 ? -17.592 -2.939 7.550 1.00 87.31 84 THR A CA 1
ATOM 628 C C . THR A 1 84 ? -16.107 -2.834 7.242 1.00 87.31 84 THR A C 1
ATOM 630 O O . THR A 1 84 ? -15.702 -1.896 6.555 1.00 87.31 84 THR A O 1
ATOM 633 N N . ILE A 1 85 ? -15.307 -3.812 7.661 1.00 82.31 85 ILE A N 1
ATOM 634 C CA . ILE A 1 85 ? -13.849 -3.830 7.436 1.00 82.31 85 ILE A CA 1
ATOM 635 C C . ILE A 1 85 ? -13.497 -3.696 5.941 1.00 82.31 85 ILE A C 1
ATOM 637 O O . ILE A 1 85 ? -12.546 -3.009 5.585 1.00 82.31 85 ILE A O 1
ATOM 641 N N . GLN A 1 86 ? -14.317 -4.267 5.054 1.00 84.50 86 GLN A N 1
ATOM 642 C CA . GLN A 1 86 ? -14.134 -4.251 3.597 1.00 84.50 86 GLN A CA 1
ATOM 643 C C . GLN A 1 86 ? -14.270 -2.858 2.963 1.00 84.50 86 GLN A C 1
ATOM 645 O O . GLN A 1 86 ? -13.844 -2.663 1.829 1.00 84.50 86 GLN A O 1
ATOM 650 N N . GLN A 1 87 ? -14.873 -1.892 3.664 1.00 85.88 87 GLN A N 1
ATOM 651 C CA . GLN A 1 87 ? -14.965 -0.505 3.191 1.00 85.88 87 GLN A CA 1
ATOM 652 C C . GLN A 1 87 ? -13.645 0.246 3.354 1.00 85.88 87 GLN A C 1
ATOM 654 O O . GLN A 1 87 ? -13.495 1.334 2.801 1.00 85.88 87 GLN A O 1
ATOM 659 N N . CYS A 1 88 ? -12.703 -0.299 4.123 1.00 84.75 88 CYS A N 1
ATOM 660 C CA . CYS A 1 88 ? -11.425 0.344 4.309 1.00 84.75 88 CYS A CA 1
ATOM 661 C C . CYS A 1 88 ? -10.491 0.056 3.133 1.00 84.75 88 CYS A C 1
ATOM 663 O O . CYS A 1 88 ? -10.099 -1.083 2.898 1.00 84.75 88 CYS A O 1
ATOM 665 N N . THR A 1 89 ? -10.133 1.107 2.401 1.00 81.81 89 THR A N 1
ATOM 666 C CA . THR A 1 89 ? -9.218 1.043 1.250 1.00 81.81 89 THR A CA 1
ATOM 667 C C . THR A 1 89 ? -7.929 1.830 1.472 1.00 81.81 89 THR A C 1
ATOM 669 O O . THR A 1 89 ? -6.957 1.629 0.753 1.00 81.81 89 THR A O 1
ATOM 672 N N . SER A 1 90 ? -7.908 2.709 2.475 1.00 83.56 90 SER A N 1
ATOM 673 C CA . SER A 1 90 ? -6.736 3.500 2.840 1.00 83.56 90 SER A CA 1
ATOM 674 C C . SER A 1 90 ? -5.722 2.631 3.572 1.00 83.56 90 SER A C 1
ATOM 676 O O . SER A 1 90 ? -6.098 1.842 4.437 1.00 83.56 90 SER A O 1
ATOM 678 N N . ILE A 1 91 ? -4.443 2.787 3.235 1.00 84.56 91 ILE A N 1
ATOM 679 C CA . ILE A 1 91 ? -3.331 2.065 3.852 1.00 84.56 91 ILE A CA 1
ATOM 680 C C . ILE A 1 91 ? -2.250 3.038 4.313 1.00 84.56 91 ILE A C 1
ATOM 682 O O . ILE A 1 91 ? -2.046 4.090 3.705 1.00 84.56 91 ILE A O 1
ATOM 686 N N . ARG A 1 92 ? -1.505 2.664 5.353 1.00 87.56 92 ARG A N 1
ATOM 687 C CA . ARG A 1 92 ? -0.326 3.408 5.802 1.00 87.56 92 ARG A CA 1
ATOM 688 C C . ARG A 1 92 ? 0.771 2.484 6.336 1.00 87.56 92 ARG A C 1
ATOM 690 O O . ARG A 1 92 ? 0.458 1.405 6.851 1.00 87.56 92 ARG A O 1
ATOM 697 N N . PRO A 1 93 ? 2.049 2.897 6.266 1.00 89.00 93 PRO A N 1
ATOM 698 C CA . PRO A 1 93 ? 3.109 2.255 7.031 1.00 89.00 93 PRO A CA 1
ATOM 699 C C . PRO A 1 93 ? 2.964 2.569 8.522 1.00 89.00 93 PRO A C 1
ATOM 701 O O . PRO A 1 93 ? 2.699 3.709 8.901 1.00 89.00 93 PRO A O 1
ATOM 704 N N . CYS A 1 94 ? 3.172 1.561 9.362 1.00 89.69 94 CYS A N 1
ATOM 705 C CA . CYS A 1 94 ? 3.330 1.745 10.798 1.00 89.69 94 CYS A CA 1
ATOM 706 C C . CYS A 1 94 ? 4.796 1.965 11.179 1.00 89.69 94 CYS A C 1
ATOM 708 O O . CYS A 1 94 ? 5.709 1.642 10.415 1.00 89.69 94 CYS A O 1
ATOM 710 N N . ASN A 1 95 ? 5.033 2.456 12.389 1.00 90.62 95 ASN A N 1
ATOM 711 C CA . ASN A 1 95 ? 6.349 2.499 13.014 1.00 90.62 95 ASN A CA 1
ATOM 712 C C . ASN A 1 95 ? 6.796 1.099 13.463 1.00 90.62 95 ASN A C 1
ATOM 714 O O . ASN A 1 95 ? 5.983 0.189 13.605 1.00 90.62 95 ASN A O 1
ATOM 718 N N . GLN A 1 96 ? 8.094 0.924 13.731 1.00 88.31 96 GLN A N 1
ATOM 719 C CA . GLN A 1 96 ? 8.680 -0.375 14.112 1.00 88.31 96 GLN A CA 1
ATOM 720 C C . GLN A 1 96 ? 8.033 -1.028 15.348 1.00 88.31 96 GLN A C 1
ATOM 722 O O . GLN A 1 96 ? 8.059 -2.247 15.476 1.00 88.31 96 GLN A O 1
ATOM 727 N N . HIS A 1 97 ? 7.458 -0.227 16.248 1.00 88.00 97 HIS A N 1
ATOM 728 C CA . HIS A 1 97 ? 6.858 -0.687 17.505 1.00 88.00 97 HIS A CA 1
ATOM 729 C C . HIS A 1 97 ? 5.342 -0.882 17.412 1.00 88.00 97 HIS A C 1
ATOM 731 O O . HIS A 1 97 ? 4.710 -1.283 18.389 1.00 88.00 97 HIS A O 1
ATOM 737 N N . GLU A 1 98 ? 4.747 -0.609 16.255 1.00 88.56 98 GLU A N 1
ATOM 738 C CA . GLU A 1 98 ? 3.307 -0.673 16.049 1.00 88.56 98 GLU A CA 1
ATOM 739 C C . GLU A 1 98 ? 2.890 -1.951 15.301 1.00 88.56 98 GLU A C 1
ATOM 741 O O . GLU A 1 98 ? 3.636 -2.512 14.495 1.00 88.56 98 GLU A O 1
ATOM 746 N N . THR A 1 99 ? 1.649 -2.383 15.524 1.00 88.88 99 THR A N 1
ATOM 747 C CA . THR A 1 99 ? 1.000 -3.492 14.811 1.00 88.88 99 THR A CA 1
ATOM 748 C C . THR A 1 99 ? -0.362 -3.072 14.254 1.00 88.88 99 THR A C 1
ATOM 750 O O . THR A 1 99 ? -0.940 -2.076 14.690 1.00 88.88 99 THR A O 1
ATOM 753 N N . CYS A 1 100 ? -0.893 -3.835 13.293 1.00 87.75 100 CYS A N 1
ATOM 754 C CA . CYS A 1 100 ? -2.246 -3.617 12.780 1.00 87.75 100 CYS A CA 1
ATOM 755 C C . CYS A 1 100 ? -3.282 -4.067 13.807 1.00 87.75 100 CYS A C 1
ATOM 757 O O . CYS A 1 100 ? -3.237 -5.209 14.270 1.00 87.75 100 CYS A O 1
ATOM 759 N N . SER A 1 101 ? -4.244 -3.197 14.094 1.00 88.06 101 SER A N 1
ATOM 760 C CA . SER A 1 101 ? -5.370 -3.479 14.979 1.00 88.06 101 SER A CA 1
ATOM 761 C C . SER A 1 101 ? -6.696 -3.120 14.321 1.00 88.06 101 SER A C 1
ATOM 763 O O . SER A 1 101 ? -6.765 -2.231 13.467 1.00 88.06 101 SER A O 1
ATOM 765 N N . ILE A 1 102 ? -7.741 -3.825 14.749 1.00 88.69 102 ILE A N 1
ATOM 766 C CA . ILE A 1 102 ? -9.135 -3.526 14.457 1.00 88.69 102 ILE A CA 1
ATOM 767 C C . ILE A 1 102 ? -9.833 -3.312 15.800 1.00 88.69 102 ILE A C 1
ATOM 769 O O . ILE A 1 102 ? -9.864 -4.193 16.656 1.00 88.69 102 ILE A O 1
ATOM 773 N N . GLU A 1 103 ? -10.402 -2.131 15.973 1.00 88.88 103 GLU A N 1
ATOM 774 C CA . GLU A 1 103 ? -11.210 -1.755 17.122 1.00 88.88 103 GLU A CA 1
ATOM 775 C C . GLU A 1 103 ? -12.668 -1.651 16.675 1.00 88.88 103 GLU A C 1
ATOM 777 O O . GLU A 1 103 ? -12.994 -0.904 15.751 1.00 88.88 103 GLU A O 1
ATOM 782 N N . GLU A 1 104 ? -13.541 -2.417 17.319 1.00 90.25 104 GLU A N 1
ATOM 783 C CA . GLU A 1 104 ? -14.989 -2.331 17.146 1.00 90.25 104 GLU A CA 1
ATOM 784 C C . GLU A 1 104 ? -15.565 -1.398 18.217 1.00 90.25 104 GLU A C 1
ATOM 786 O O . GLU A 1 104 ? -15.256 -1.546 19.401 1.00 90.25 104 GLU A O 1
ATOM 791 N N . PHE A 1 105 ? -16.392 -0.433 17.815 1.00 87.62 105 PHE A N 1
ATOM 792 C CA . PHE A 1 105 ? -17.024 0.516 18.729 1.00 87.62 105 PHE A CA 1
ATOM 793 C C . PHE A 1 105 ? -18.441 0.874 18.278 1.00 87.62 105 PHE A C 1
ATOM 795 O O . PHE A 1 105 ? -18.780 0.803 17.097 1.00 87.62 105 PHE A O 1
ATOM 802 N N . GLU A 1 106 ? -19.283 1.282 19.225 1.00 93.38 106 GLU A N 1
ATOM 803 C CA . GLU A 1 106 ? -20.652 1.703 18.939 1.00 93.38 106 GLU A CA 1
ATOM 804 C C . GLU A 1 106 ? -20.718 3.219 18.715 1.00 93.38 106 GLU A C 1
ATOM 806 O O . GLU A 1 106 ? -20.217 4.013 19.515 1.00 93.38 106 GLU A O 1
ATOM 811 N N . TRP A 1 107 ? -21.355 3.637 17.623 1.00 91.06 107 TRP A N 1
ATOM 812 C CA . TRP A 1 107 ? -21.607 5.040 17.315 1.00 91.06 107 TRP A CA 1
ATOM 813 C C . TRP A 1 107 ? -23.011 5.197 16.742 1.00 91.06 107 TRP A C 1
ATOM 815 O O . TRP A 1 107 ? -23.361 4.563 15.751 1.00 91.06 107 TRP A O 1
ATOM 825 N N . LEU A 1 108 ? -23.829 6.047 17.372 1.00 92.06 108 LEU A N 1
ATOM 826 C CA . LEU A 1 108 ? -25.230 6.271 16.987 1.00 92.06 108 LEU A CA 1
ATOM 827 C C . LEU A 1 108 ? -26.054 4.968 16.895 1.00 92.06 108 LEU A C 1
ATOM 829 O O . LEU A 1 108 ? -26.834 4.793 15.960 1.00 92.06 108 LEU A O 1
ATOM 833 N N . ASN A 1 109 ? -25.888 4.066 17.870 1.00 92.56 109 ASN A N 1
ATOM 834 C CA . ASN A 1 109 ? -26.545 2.752 17.931 1.00 92.56 109 ASN A CA 1
ATOM 835 C C . ASN A 1 109 ? -26.210 1.821 16.748 1.00 92.56 109 ASN A C 1
ATOM 837 O O . ASN A 1 109 ? -26.996 0.940 16.395 1.00 92.56 109 ASN A O 1
ATOM 841 N N . LEU A 1 110 ? -25.066 2.042 16.097 1.00 92.38 110 LEU A N 1
ATOM 842 C CA . LEU A 1 110 ? -24.533 1.195 15.035 1.00 92.38 110 LEU A CA 1
ATOM 843 C C . LEU A 1 110 ? -23.111 0.760 15.386 1.00 92.38 110 LEU A C 1
ATOM 845 O O . LEU A 1 110 ? -22.340 1.530 15.957 1.00 92.38 110 LEU A O 1
ATOM 849 N N . THR A 1 111 ? -22.746 -0.452 14.979 1.00 91.81 111 THR A N 1
ATOM 850 C CA . THR A 1 111 ? -21.365 -0.931 15.051 1.00 91.81 111 THR A CA 1
ATOM 851 C C . THR A 1 111 ? -20.514 -0.246 13.985 1.00 91.81 111 THR A C 1
ATOM 853 O O . THR A 1 111 ? -20.858 -0.233 12.799 1.00 91.81 111 THR A O 1
ATOM 856 N N . HIS A 1 112 ? -19.390 0.311 14.414 1.00 92.44 112 HIS A N 1
ATOM 857 C CA . HIS A 1 112 ? -18.360 0.900 13.576 1.00 92.44 112 HIS A CA 1
ATOM 858 C C . HIS A 1 112 ? -17.008 0.256 13.890 1.00 92.44 112 HIS A C 1
ATOM 860 O O . HIS A 1 112 ? -16.780 -0.284 14.970 1.00 92.44 112 HIS A O 1
ATOM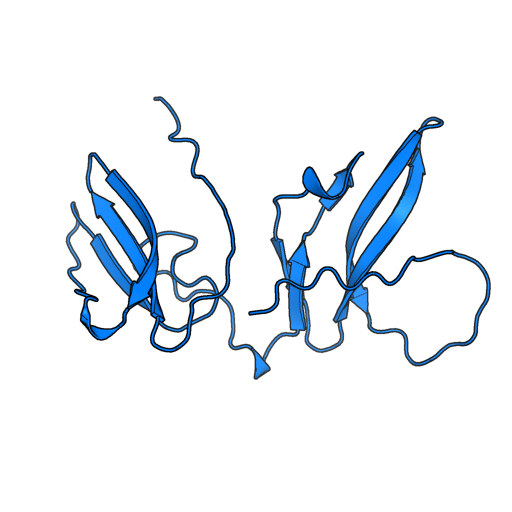 866 N N . PHE A 1 113 ? -16.097 0.338 12.927 1.00 90.44 113 PHE A N 1
ATOM 867 C CA . PHE A 1 113 ? -14.736 -0.147 13.055 1.00 90.44 113 PHE A CA 1
ATOM 868 C C . PHE A 1 113 ? -13.748 0.994 12.859 1.00 90.44 113 PHE A C 1
ATOM 870 O O . PHE A 1 113 ? -13.929 1.892 12.023 1.00 90.44 113 PHE A O 1
ATOM 877 N N . LYS A 1 114 ? -12.676 0.922 13.632 1.00 90.94 114 LYS A N 1
ATOM 878 C CA . LYS A 1 114 ? -11.458 1.693 13.460 1.00 90.94 114 LYS A CA 1
ATOM 879 C C . LYS A 1 114 ? -10.331 0.708 13.196 1.00 90.94 114 LYS A C 1
ATOM 881 O O . LYS A 1 114 ? -10.158 -0.259 13.927 1.00 90.94 114 LYS A O 1
ATOM 886 N N . ILE A 1 115 ? -9.599 0.931 12.118 1.00 90.31 115 ILE A N 1
ATOM 887 C CA . ILE A 1 115 ? -8.524 0.054 11.661 1.00 90.31 115 ILE A CA 1
ATOM 888 C C . ILE A 1 115 ? -7.295 0.931 11.514 1.00 90.31 115 ILE A C 1
ATOM 890 O O . ILE A 1 115 ? -7.399 2.012 10.940 1.00 90.31 115 ILE A O 1
ATOM 894 N N . GLY A 1 116 ? -6.160 0.505 12.056 1.00 90.94 116 GLY A N 1
ATOM 895 C CA . GLY A 1 116 ? -4.956 1.325 12.022 1.00 90.94 116 GLY A CA 1
ATOM 896 C C . GLY A 1 116 ? -3.762 0.676 12.699 1.00 90.94 116 GLY A C 1
ATOM 897 O O . GLY A 1 116 ? -3.810 -0.480 13.127 1.00 90.94 116 GLY A O 1
ATOM 898 N N . CYS A 1 117 ? -2.688 1.454 12.806 1.00 91.56 117 CYS A N 1
ATOM 899 C CA . CYS A 1 117 ? -1.538 1.093 13.622 1.00 91.56 117 CYS A CA 1
ATOM 900 C C . CYS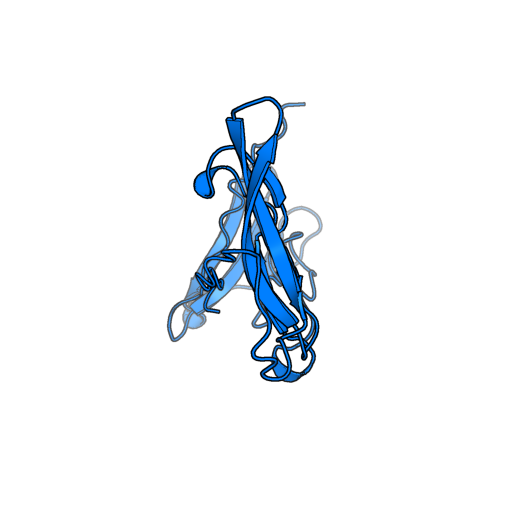 A 1 117 ? -1.814 1.439 15.084 1.00 91.56 117 CYS A C 1
ATOM 902 O O . CYS A 1 117 ? -2.323 2.523 15.383 1.00 91.56 117 CYS A O 1
ATOM 904 N N . VAL A 1 118 ? -1.451 0.530 15.977 1.00 90.69 118 VAL A N 1
ATOM 905 C CA . VAL A 1 118 ? -1.423 0.763 17.421 1.00 90.69 118 VAL A CA 1
ATOM 906 C C . VAL A 1 118 ? -0.081 0.310 17.958 1.00 90.69 118 VAL A C 1
ATOM 908 O O . VAL A 1 118 ? 0.484 -0.658 17.444 1.00 90.69 118 VAL A O 1
ATOM 911 N N . ASP A 1 119 ? 0.416 0.975 18.997 1.00 89.44 119 ASP A N 1
ATOM 912 C CA . ASP A 1 119 ? 1.602 0.505 19.704 1.00 89.44 119 ASP A CA 1
ATOM 913 C C . ASP A 1 119 ? 1.374 -0.930 20.172 1.00 89.44 119 ASP A C 1
ATOM 915 O O . ASP A 1 119 ? 0.318 -1.273 20.716 1.00 89.44 119 ASP A O 1
ATOM 919 N N . THR A 1 120 ? 2.361 -1.789 19.931 1.00 75.00 120 THR A N 1
ATOM 920 C CA . THR A 1 120 ? 2.312 -3.169 20.402 1.00 75.00 120 THR A CA 1
ATOM 921 C C . THR A 1 120 ? 2.212 -3.111 21.924 1.00 75.00 120 THR A C 1
ATOM 923 O O . THR A 1 120 ? 3.126 -2.570 22.553 1.00 75.00 120 THR A O 1
ATOM 926 N N . PRO A 1 121 ? 1.129 -3.614 22.547 1.00 63.38 121 PRO A N 1
ATOM 927 C CA . PRO A 1 121 ? 1.019 -3.538 23.990 1.00 63.38 121 PRO A CA 1
ATOM 928 C C . PRO A 1 121 ? 2.176 -4.337 24.586 1.00 63.38 121 PRO A C 1
ATOM 930 O O . PRO A 1 121 ? 2.276 -5.548 24.384 1.00 63.38 121 PRO A O 1
ATOM 933 N N . CYS A 1 122 ? 3.061 -3.667 25.326 1.00 52.09 122 CYS A N 1
ATOM 934 C CA . CYS A 1 122 ? 3.930 -4.341 26.281 1.00 52.09 122 CYS A CA 1
ATOM 935 C C . CYS A 1 122 ? 2.998 -5.133 27.196 1.00 52.09 122 CYS A C 1
ATOM 937 O O . CYS A 1 122 ? 2.252 -4.490 27.923 1.00 52.09 122 CYS A O 1
ATOM 939 N N . SER A 1 123 ? 2.978 -6.469 27.102 1.00 42.56 123 SER A N 1
ATOM 940 C CA . SER A 1 123 ? 2.080 -7.397 27.807 1.00 42.56 123 SER A CA 1
ATOM 941 C C . SER A 1 123 ? 1.495 -6.837 29.111 1.00 42.56 123 SER A C 1
ATOM 943 O O . SER A 1 123 ? 2.033 -7.060 30.193 1.00 42.56 123 SER A O 1
ATOM 945 N N . ALA A 1 124 ? 0.386 -6.107 29.012 1.00 36.91 124 ALA A N 1
ATOM 946 C CA . ALA A 1 124 ? -0.319 -5.557 30.153 1.00 36.91 124 ALA A CA 1
ATOM 947 C C . ALA A 1 124 ? -1.632 -6.319 30.251 1.00 36.91 124 ALA A C 1
ATOM 949 O O . ALA A 1 124 ? -2.575 -6.094 29.495 1.00 36.91 124 ALA A O 1
ATOM 950 N N . ILE A 1 125 ? -1.655 -7.271 31.180 1.00 43.34 125 ILE A N 1
ATOM 951 C CA . ILE A 1 125 ? -2.878 -7.880 31.688 1.00 43.34 125 ILE A CA 1
ATOM 952 C C . ILE A 1 125 ? -3.686 -6.732 32.310 1.00 43.34 125 ILE A C 1
ATOM 954 O O . ILE A 1 125 ? -3.362 -6.267 33.400 1.00 43.34 125 ILE A O 1
ATOM 958 N N . GLY A 1 126 ? -4.684 -6.218 31.593 1.00 36.31 126 GLY A N 1
ATOM 959 C CA . GLY A 1 126 ? -5.454 -5.055 32.026 1.00 36.31 126 GLY A CA 1
ATOM 960 C C . GLY A 1 126 ? -6.799 -4.972 31.317 1.00 36.31 126 GLY A C 1
ATOM 961 O O . GLY A 1 126 ? -6.860 -4.773 30.112 1.00 36.31 126 GLY A O 1
ATOM 962 N N . ASN A 1 127 ? -7.860 -5.171 32.096 1.00 39.66 127 ASN A N 1
ATOM 963 C CA . ASN A 1 127 ? -9.271 -5.208 31.718 1.00 39.66 127 ASN A CA 1
ATOM 964 C C . ASN A 1 127 ? -9.729 -4.088 30.766 1.00 39.66 127 ASN A C 1
ATOM 966 O O . ASN A 1 127 ? -9.448 -2.919 31.013 1.00 39.66 127 ASN A O 1
ATOM 970 N N . GLY A 1 128 ? -10.627 -4.436 29.834 1.00 40.62 128 GLY A N 1
ATOM 971 C CA . GLY A 1 128 ? -11.800 -3.584 29.610 1.00 40.62 128 GLY A CA 1
ATOM 972 C C . GLY A 1 128 ? -12.041 -2.971 28.232 1.00 40.62 128 GLY A C 1
ATOM 973 O O . GLY A 1 128 ? -12.816 -2.030 28.182 1.00 40.62 128 GLY A O 1
ATOM 974 N N . SER A 1 129 ? -11.484 -3.502 27.144 1.00 38.97 129 SER A N 1
ATOM 975 C CA . SER A 1 129 ? -12.038 -3.304 25.795 1.00 38.97 129 SER A CA 1
ATOM 976 C C . SER A 1 129 ? -11.804 -4.580 25.002 1.00 38.97 129 SER A C 1
ATOM 978 O O . SER A 1 129 ? -10.665 -5.036 24.909 1.00 38.97 129 SER A O 1
ATOM 980 N N . SER A 1 130 ? -12.857 -5.176 24.445 1.00 38.88 130 SER A N 1
ATOM 981 C CA . SER A 1 130 ? -12.738 -6.285 23.493 1.00 38.88 130 SER A CA 1
ATOM 982 C C . SER A 1 130 ? -12.144 -5.765 22.181 1.00 38.88 130 SER A C 1
ATOM 984 O O . SER A 1 130 ? -12.826 -5.690 21.167 1.00 38.88 130 SER A O 1
ATOM 986 N N . ALA A 1 131 ? -10.869 -5.374 22.193 1.00 41.25 131 ALA A N 1
ATOM 987 C CA . ALA A 1 131 ? -10.098 -5.257 20.972 1.00 41.25 131 ALA A CA 1
ATOM 988 C C . ALA A 1 131 ? -9.953 -6.683 20.441 1.00 41.25 131 ALA A C 1
ATOM 990 O O . ALA A 1 131 ? -9.207 -7.503 20.983 1.00 41.25 131 ALA A O 1
ATOM 991 N N . ILE A 1 132 ? -10.730 -7.018 19.415 1.00 42.12 132 ILE A N 1
ATOM 992 C CA . ILE A 1 132 ? -10.460 -8.216 18.637 1.00 42.12 132 ILE A CA 1
ATOM 993 C C . ILE A 1 132 ? -9.138 -7.921 17.932 1.00 42.12 132 ILE A C 1
ATOM 995 O O . ILE A 1 132 ? -9.103 -7.223 16.924 1.00 42.12 132 ILE A O 1
ATOM 999 N N . PHE A 1 133 ? -8.037 -8.439 18.480 1.00 45.69 133 PHE A N 1
ATOM 1000 C CA . PHE A 1 133 ? -6.713 -8.392 17.862 1.00 45.69 133 PHE A CA 1
ATOM 1001 C C . PHE A 1 133 ? -6.679 -9.323 16.638 1.00 45.69 133 PHE A C 1
ATOM 1003 O O . PHE A 1 133 ? -5.921 -10.289 16.576 1.00 45.69 133 PHE A O 1
ATOM 1010 N N . ALA A 1 134 ? -7.543 -9.067 15.659 1.00 42.69 134 ALA A N 1
ATOM 1011 C CA . ALA A 1 134 ? -7.430 -9.637 14.335 1.00 42.69 134 ALA A CA 1
ATOM 1012 C C . ALA A 1 134 ? -6.339 -8.849 13.612 1.00 42.69 134 ALA A C 1
ATOM 1014 O O . ALA A 1 134 ? -6.494 -7.672 13.287 1.00 42.69 134 ALA A O 1
ATOM 1015 N N . THR A 1 135 ? -5.202 -9.498 13.389 1.00 46.66 135 THR A N 1
ATOM 1016 C CA . THR A 1 135 ? -4.091 -8.913 12.645 1.00 46.66 135 THR A CA 1
ATOM 1017 C C . THR A 1 135 ? -4.467 -8.904 11.166 1.00 46.66 135 THR A C 1
ATOM 1019 O O . THR A 1 135 ? -4.210 -9.858 10.437 1.00 46.66 135 THR A O 1
ATOM 1022 N N . LEU A 1 136 ? -5.091 -7.822 10.701 1.00 50.06 136 LEU A N 1
ATOM 1023 C CA . LEU A 1 136 ? -5.262 -7.573 9.271 1.00 50.06 136 LEU A CA 1
ATOM 1024 C C . LEU A 1 136 ? -3.995 -6.895 8.743 1.00 50.06 136 LEU A C 1
ATOM 1026 O O . LEU A 1 136 ? -3.974 -5.713 8.411 1.00 50.06 136 LEU A O 1
ATOM 1030 N N . GLN A 1 137 ? -2.901 -7.652 8.756 1.00 49.69 137 GLN A N 1
ATOM 1031 C CA . GLN A 1 137 ? -1.656 -7.220 8.141 1.00 49.69 137 GLN A CA 1
ATOM 1032 C C . GLN A 1 137 ? -1.764 -7.408 6.635 1.00 49.69 137 GLN A C 1
ATOM 1034 O O . GLN A 1 137 ? -2.162 -8.474 6.156 1.00 49.69 137 GLN A O 1
ATOM 1039 N N . ILE A 1 138 ? -1.335 -6.402 5.876 1.00 53.09 138 ILE A N 1
ATOM 1040 C CA . ILE A 1 138 ? -0.963 -6.640 4.487 1.00 53.09 138 ILE A CA 1
ATOM 1041 C C . ILE A 1 138 ? 0.339 -7.434 4.555 1.00 53.09 138 ILE A C 1
ATOM 1043 O O . ILE A 1 138 ? 1.406 -6.881 4.828 1.00 53.09 138 ILE A O 1
ATOM 1047 N N . VAL A 1 139 ? 0.244 -8.754 4.389 1.00 41.09 139 VAL A N 1
ATOM 1048 C CA . VAL A 1 139 ? 1.413 -9.635 4.405 1.00 41.09 139 VAL A CA 1
ATOM 1049 C C . VAL A 1 139 ? 2.196 -9.437 3.099 1.00 41.09 139 VAL A C 1
ATOM 1051 O O . VAL A 1 139 ? 2.049 -10.208 2.152 1.00 41.09 139 VAL A O 1
ATOM 1054 N N . LEU A 1 140 ? 2.994 -8.364 3.048 1.00 41.81 140 LEU A N 1
ATOM 1055 C CA . LEU A 1 140 ? 4.138 -8.154 2.144 1.00 41.81 140 LEU A CA 1
ATOM 1056 C C . LEU A 1 140 ? 5.315 -9.012 2.575 1.00 41.81 140 LEU A C 1
ATOM 1058 O O . LEU A 1 140 ? 6.268 -9.299 1.839 1.00 41.81 140 LEU A O 1
#

Foldseek 3Di:
DDDPPPPLDFADEDVQKWWKWKDAPVDTDTDIDHPVPADADDDPGIGIDTDHARCQPVPHPPRPGDDHPVQFPFKWFFDWFAQDPVPGSHIDIHHPQWFWWWFWDDDPNGIGIGIDIDGDPPPDPDDDGPGVRPRPTNPD

Radius of gyration: 18.38 Å; chains: 1; bounding box: 40×30×55 Å